Protein AF-A0A957QRH0-F1 (afdb_monomer_lite)

Radius of gyration: 16.51 Å; chains: 1; bounding box: 38×47×38 Å

Sequence (108 aa):
SQPYIIGYRGGRYDLLWGGRPVADSIQELVVADVDGDGLQELAVIEVLADGSGQHLTIWRWSGWAFTLRWRSEPGCYQDLRFAGGGEPPLSVSRSCAEQGATAGIPAK

Structure (mmCIF, N/CA/C/O b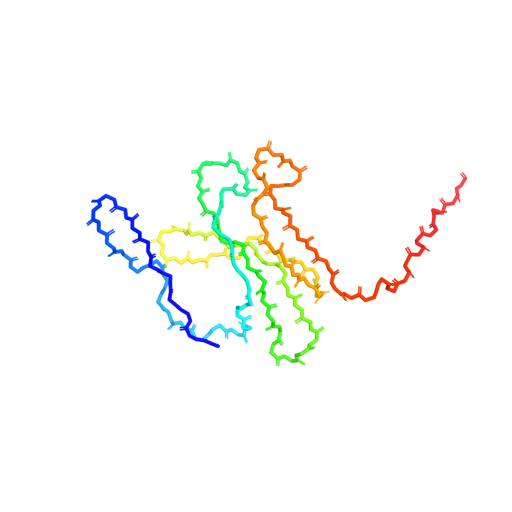ackbone):
data_AF-A0A957QRH0-F1
#
_entry.id   AF-A0A957QRH0-F1
#
loop_
_atom_site.group_PDB
_atom_site.id
_atom_site.type_symbol
_atom_site.label_atom_id
_atom_site.label_alt_id
_atom_site.label_comp_id
_atom_site.label_asym_id
_atom_site.label_entity_id
_atom_site.label_seq_id
_atom_site.pdbx_PDB_ins_code
_atom_site.Cartn_x
_atom_site.Cartn_y
_atom_site.Cartn_z
_atom_site.occupancy
_atom_site.B_iso_or_equiv
_atom_site.auth_seq_id
_atom_site.auth_comp_id
_atom_site.auth_asym_id
_atom_site.auth_atom_id
_atom_site.pdbx_PDB_model_num
ATOM 1 N N . SER A 1 1 ? -1.195 -13.703 -7.382 1.00 60.00 1 SER A N 1
ATOM 2 C CA . SER A 1 1 ? -1.461 -14.288 -6.043 1.00 60.00 1 SER A CA 1
ATOM 3 C C . SER A 1 1 ? -2.945 -14.136 -5.686 1.00 60.00 1 SER A C 1
ATOM 5 O O . SER A 1 1 ? -3.644 -13.399 -6.372 1.00 60.00 1 SER A O 1
ATOM 7 N N . GLN A 1 2 ? -3.459 -14.843 -4.668 1.00 70.06 2 GLN A N 1
ATOM 8 C CA . GLN A 1 2 ? -4.821 -14.655 -4.121 1.00 70.06 2 GLN A CA 1
ATOM 9 C C . GLN A 1 2 ? -4.714 -14.330 -2.626 1.00 70.06 2 GLN A C 1
ATOM 11 O O . GLN A 1 2 ? -4.799 -15.239 -1.799 1.00 70.06 2 GLN A O 1
ATOM 16 N N . PRO A 1 3 ? -4.422 -13.074 -2.262 1.00 71.75 3 PRO A N 1
ATOM 17 C CA . PRO A 1 3 ? -4.196 -12.738 -0.871 1.00 71.75 3 PRO A CA 1
ATOM 18 C C . PRO A 1 3 ? -5.525 -12.574 -0.131 1.00 71.75 3 PRO A C 1
ATOM 20 O O . PRO A 1 3 ? -6.558 -12.233 -0.713 1.00 71.75 3 PRO A O 1
ATOM 23 N N . TYR A 1 4 ? -5.460 -12.803 1.176 1.00 75.44 4 TYR A N 1
ATOM 24 C CA . TYR A 1 4 ? -6.540 -12.537 2.113 1.00 75.44 4 TYR A CA 1
ATOM 25 C C . TYR A 1 4 ? -5.977 -11.680 3.241 1.00 75.44 4 TYR A C 1
ATOM 27 O O . TYR A 1 4 ? -4.912 -11.992 3.773 1.00 75.44 4 TYR A O 1
ATOM 35 N N . ILE A 1 5 ? -6.686 -10.615 3.612 1.00 75.94 5 ILE A N 1
ATOM 36 C CA . ILE A 1 5 ? -6.346 -9.811 4.793 1.00 75.94 5 ILE A CA 1
ATOM 37 C C . ILE A 1 5 ? -7.402 -10.088 5.856 1.00 75.94 5 ILE A C 1
ATOM 39 O O . ILE A 1 5 ? -8.592 -9.870 5.626 1.00 75.94 5 ILE A O 1
ATOM 43 N N . ILE A 1 6 ? -6.957 -10.556 7.020 1.00 80.75 6 ILE A N 1
ATOM 44 C CA . ILE A 1 6 ? -7.805 -10.836 8.181 1.00 80.75 6 ILE A CA 1
ATOM 45 C C . ILE A 1 6 ? -7.423 -9.851 9.285 1.00 80.75 6 ILE A C 1
ATOM 47 O O . ILE A 1 6 ? -6.254 -9.747 9.651 1.00 80.75 6 ILE A O 1
ATOM 51 N N . GLY A 1 7 ? -8.404 -9.119 9.805 1.00 78.12 7 GLY A N 1
ATOM 52 C CA . GLY A 1 7 ? -8.220 -8.174 10.904 1.00 78.12 7 GLY A CA 1
ATOM 53 C C . GLY A 1 7 ? -8.754 -8.734 12.213 1.00 78.12 7 GLY A C 1
ATOM 54 O O . GLY A 1 7 ? -9.762 -9.432 12.207 1.00 78.12 7 GLY A O 1
ATOM 55 N N . TYR A 1 8 ? -8.117 -8.390 13.334 1.00 77.69 8 TYR A N 1
ATOM 56 C CA . TYR A 1 8 ? -8.629 -8.674 14.675 1.00 77.69 8 TYR A CA 1
ATOM 57 C C . TYR A 1 8 ? -9.157 -7.391 15.323 1.00 77.69 8 TYR A C 1
ATOM 59 O O . TYR A 1 8 ? -8.401 -6.438 15.514 1.00 77.69 8 TYR A O 1
ATOM 67 N N . ARG A 1 9 ? -10.451 -7.348 15.660 1.00 73.56 9 ARG A N 1
ATOM 68 C CA . ARG A 1 9 ? -11.090 -6.208 16.336 1.00 73.56 9 ARG A CA 1
ATOM 69 C C . ARG A 1 9 ? -12.036 -6.707 17.422 1.00 73.56 9 ARG A C 1
ATOM 71 O O . ARG A 1 9 ? -12.943 -7.487 17.158 1.00 73.56 9 ARG A O 1
ATOM 78 N N . GLY A 1 10 ? -11.816 -6.262 18.661 1.00 78.31 10 GLY A N 1
ATOM 79 C CA . GLY A 1 10 ? -12.738 -6.516 19.775 1.00 78.31 10 GLY A CA 1
ATOM 80 C C . GLY A 1 10 ? -13.007 -7.997 20.072 1.00 78.31 10 GLY A C 1
ATOM 81 O O . GLY A 1 10 ? -14.142 -8.355 20.373 1.00 78.31 10 GLY A O 1
ATOM 82 N N . GLY A 1 11 ? -12.000 -8.871 19.958 1.00 88.62 11 GLY A N 1
ATOM 83 C CA . GLY A 1 11 ? -12.176 -10.306 20.224 1.00 88.62 11 GLY A CA 1
ATOM 84 C C . GLY A 1 11 ? -12.590 -11.146 19.017 1.00 88.62 11 GLY A C 1
ATOM 85 O O . GLY A 1 11 ? -12.791 -12.348 19.166 1.00 88.62 11 GLY A O 1
ATOM 86 N N . ARG A 1 12 ? -12.737 -10.543 17.831 1.00 82.00 12 ARG A N 1
ATOM 87 C CA . ARG A 1 12 ? -13.193 -11.229 16.616 1.00 82.00 12 ARG A CA 1
ATOM 88 C C . ARG A 1 12 ? -12.211 -11.050 15.468 1.00 82.00 12 ARG A C 1
ATOM 90 O O . ARG A 1 12 ? -11.585 -9.999 15.348 1.00 82.00 12 ARG A O 1
ATOM 97 N N . TYR A 1 13 ? -12.098 -12.090 14.645 1.00 83.94 13 TYR A N 1
ATOM 98 C CA . TYR A 1 13 ? -11.397 -12.044 13.367 1.00 83.94 13 TYR A CA 1
ATOM 99 C C . TYR A 1 13 ? -12.408 -11.831 12.245 1.00 83.94 13 TYR A C 1
ATOM 101 O O . TYR A 1 13 ? -13.332 -12.629 12.105 1.00 83.94 13 TYR A O 1
ATOM 109 N N . ASP A 1 14 ? -12.194 -10.799 11.436 1.00 79.69 14 ASP A N 1
ATOM 110 C CA . ASP A 1 14 ? -13.018 -10.485 10.271 1.00 79.69 14 ASP A CA 1
ATOM 111 C C . ASP A 1 14 ? -12.168 -10.502 9.000 1.00 79.69 14 ASP A C 1
ATOM 113 O O . ASP A 1 14 ? -11.027 -10.025 8.980 1.00 79.69 14 ASP A O 1
ATOM 117 N N . LEU A 1 15 ? -12.739 -11.029 7.916 1.00 76.38 15 LEU A N 1
ATOM 118 C CA . LEU A 1 15 ? -12.135 -10.932 6.594 1.00 76.38 15 LEU A CA 1
ATOM 119 C C . LEU A 1 15 ? -12.262 -9.489 6.096 1.00 76.38 15 LEU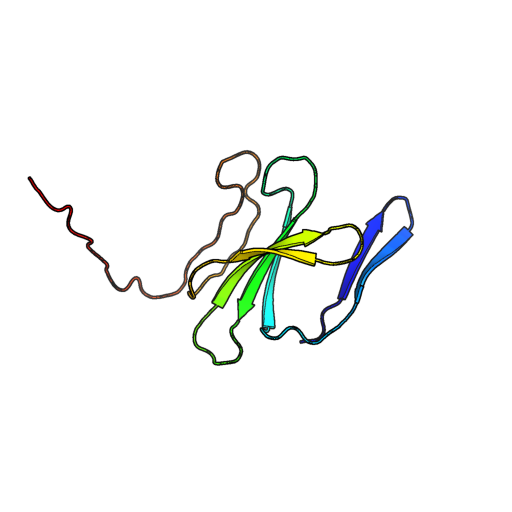 A C 1
ATOM 121 O O . LEU A 1 15 ? -13.351 -9.044 5.745 1.00 76.38 15 LEU A O 1
ATOM 125 N N . LEU A 1 16 ? -11.146 -8.762 6.057 1.00 72.62 16 LEU A N 1
ATOM 126 C CA . LEU A 1 16 ? -11.097 -7.390 5.543 1.00 72.62 16 LEU A CA 1
ATOM 127 C C . LEU A 1 16 ? -10.972 -7.370 4.024 1.00 72.62 16 LEU A C 1
ATOM 129 O O . LEU A 1 16 ? -11.438 -6.444 3.371 1.00 72.62 16 LEU A O 1
ATOM 133 N N . TRP A 1 17 ? -10.355 -8.401 3.450 1.00 72.56 17 TRP A N 1
ATOM 134 C CA . TRP A 1 17 ? -10.280 -8.558 2.008 1.00 72.56 17 TRP A CA 1
ATOM 135 C C . TRP A 1 17 ? -10.231 -10.025 1.615 1.00 72.56 17 TRP A C 1
ATOM 137 O O . TRP A 1 17 ? -9.326 -10.752 2.021 1.00 72.56 17 TRP A O 1
ATOM 147 N N . GLY A 1 18 ? -11.225 -10.437 0.826 1.00 64.44 18 GLY A N 1
ATOM 148 C CA . GLY A 1 18 ? -11.387 -11.787 0.303 1.00 64.44 18 GLY A CA 1
ATOM 149 C C . GLY A 1 18 ? -11.214 -11.856 -1.208 1.00 64.44 18 GLY A C 1
ATOM 150 O O . GLY A 1 18 ? -12.164 -11.610 -1.944 1.00 64.44 18 GLY A O 1
ATOM 151 N N . GLY A 1 19 ? -10.001 -12.204 -1.641 1.00 55.84 19 GLY A N 1
ATOM 152 C CA . GLY A 1 19 ? -9.676 -12.937 -2.868 1.00 55.84 19 GLY A CA 1
ATOM 153 C C . GLY A 1 19 ? -10.463 -12.637 -4.150 1.00 55.84 19 GLY A C 1
ATOM 154 O O . GLY A 1 19 ? -11.287 -13.441 -4.582 1.00 55.84 19 GLY A O 1
ATOM 155 N N . ARG A 1 20 ? -10.070 -11.584 -4.873 1.00 59.34 20 ARG A N 1
ATOM 156 C CA . ARG A 1 20 ? -9.907 -11.699 -6.333 1.00 59.34 20 ARG A CA 1
ATOM 157 C C . ARG A 1 20 ? -8.407 -11.725 -6.628 1.00 59.34 20 ARG A C 1
ATOM 159 O O . ARG A 1 20 ? -7.659 -11.113 -5.864 1.00 59.34 20 ARG A O 1
ATOM 166 N N . PRO A 1 21 ? -7.947 -12.434 -7.675 1.00 64.31 21 PRO A N 1
ATOM 167 C CA . PRO A 1 21 ? -6.562 -12.323 -8.108 1.00 64.31 21 PRO A CA 1
ATOM 168 C C . PRO A 1 21 ? -6.233 -10.843 -8.289 1.00 64.31 21 PRO A C 1
ATOM 170 O O . PRO A 1 21 ? -6.936 -10.141 -9.018 1.00 64.31 21 PRO A O 1
ATOM 173 N N . VAL A 1 22 ? -5.215 -10.364 -7.583 1.00 69.12 22 VAL A N 1
ATOM 174 C CA . VAL A 1 22 ? -4.643 -9.053 -7.891 1.00 69.12 22 VAL A CA 1
ATOM 175 C C . VAL A 1 22 ? -4.018 -9.122 -9.275 1.00 69.12 22 VAL A C 1
ATOM 177 O O . VAL A 1 22 ? -3.452 -10.158 -9.636 1.00 69.12 22 VAL A O 1
ATOM 180 N N . ALA A 1 23 ? -4.171 -8.047 -10.050 1.00 75.69 23 ALA A N 1
ATOM 181 C CA . ALA A 1 23 ? -3.555 -7.946 -11.371 1.00 75.69 23 ALA A CA 1
ATOM 182 C C . ALA A 1 23 ? -2.025 -8.062 -11.259 1.00 75.69 23 ALA A C 1
ATOM 184 O O . ALA A 1 23 ? -1.411 -8.793 -12.030 1.00 75.69 23 ALA A O 1
ATOM 185 N N . ASP A 1 24 ? -1.463 -7.442 -10.220 1.00 84.44 24 ASP A N 1
ATOM 186 C CA . ASP A 1 24 ? -0.037 -7.395 -9.915 1.00 84.44 24 ASP A CA 1
ATOM 187 C C . ASP A 1 24 ? 0.254 -8.109 -8.589 1.00 84.44 24 ASP A C 1
ATOM 189 O O . ASP A 1 24 ? -0.576 -8.135 -7.679 1.00 84.44 24 ASP A O 1
ATOM 193 N N . SER A 1 25 ? 1.416 -8.749 -8.462 1.00 86.38 25 SER A N 1
ATOM 194 C CA . SER A 1 25 ? 1.718 -9.558 -7.272 1.00 86.38 25 SER A CA 1
ATOM 195 C C . SER A 1 25 ? 2.157 -8.690 -6.095 1.00 86.38 25 SER A C 1
ATOM 197 O O . SER A 1 25 ? 3.029 -7.847 -6.243 1.00 86.38 25 SER A O 1
ATOM 199 N N . ILE A 1 26 ? 1.615 -8.932 -4.900 1.00 88.06 26 ILE A N 1
ATOM 200 C CA . ILE A 1 26 ? 2.066 -8.261 -3.668 1.00 88.06 26 ILE A CA 1
ATOM 201 C C . ILE A 1 26 ? 3.444 -8.795 -3.252 1.00 88.06 26 ILE A C 1
ATOM 203 O O . ILE A 1 26 ? 3.582 -9.998 -3.030 1.00 88.06 26 ILE A O 1
ATOM 207 N N . GLN A 1 27 ? 4.426 -7.901 -3.115 1.00 91.06 27 GLN A N 1
ATOM 208 C CA . GLN A 1 27 ? 5.794 -8.202 -2.672 1.00 91.06 27 GLN A CA 1
ATOM 209 C C . GLN A 1 27 ? 6.010 -7.869 -1.193 1.00 91.06 27 GLN A C 1
ATOM 211 O O . GLN A 1 27 ? 6.508 -8.697 -0.437 1.00 91.06 27 GLN A O 1
ATOM 216 N N . GLU A 1 28 ? 5.618 -6.665 -0.781 1.00 92.69 28 GLU A N 1
ATOM 217 C CA . GLU A 1 28 ? 5.724 -6.169 0.594 1.00 92.69 28 GLU A CA 1
ATOM 218 C C . GLU A 1 28 ? 4.472 -5.361 0.936 1.00 92.69 28 GLU A C 1
ATOM 220 O O . GLU A 1 28 ? 3.856 -4.759 0.052 1.00 92.69 28 GLU A O 1
ATOM 225 N N . LEU A 1 29 ? 4.089 -5.340 2.215 1.00 92.00 29 LEU A N 1
ATOM 226 C CA . LEU A 1 29 ? 2.974 -4.527 2.687 1.00 92.00 29 LEU A CA 1
ATOM 227 C C . LEU A 1 29 ? 3.211 -3.988 4.093 1.00 92.00 29 LEU A C 1
ATOM 229 O O . LEU A 1 29 ? 3.840 -4.640 4.927 1.00 92.00 29 LEU A O 1
ATOM 233 N N . VAL A 1 30 ? 2.621 -2.828 4.361 1.00 91.75 30 VAL A N 1
ATOM 234 C CA . VAL A 1 30 ? 2.536 -2.199 5.679 1.00 91.75 30 VAL A CA 1
ATOM 235 C C . VAL A 1 30 ? 1.109 -1.697 5.886 1.00 91.75 30 VAL A C 1
ATOM 237 O O . VAL A 1 30 ? 0.500 -1.156 4.966 1.00 91.75 30 VAL A O 1
ATOM 240 N N . VAL A 1 31 ? 0.579 -1.872 7.099 1.00 89.44 31 VAL A N 1
ATOM 241 C CA . VAL A 1 31 ? -0.690 -1.269 7.529 1.00 89.44 31 VAL A CA 1
ATOM 242 C C . VAL A 1 31 ? -0.369 -0.187 8.549 1.00 89.44 31 VAL A C 1
ATOM 244 O O . VAL A 1 31 ? 0.220 -0.494 9.586 1.00 89.44 31 VAL A O 1
ATOM 247 N N . ALA A 1 32 ? -0.699 1.059 8.224 1.00 88.69 32 ALA A N 1
ATOM 248 C CA . ALA A 1 32 ? -0.404 2.216 9.060 1.00 88.69 32 ALA A CA 1
ATOM 249 C C . ALA A 1 32 ? -1.337 3.389 8.731 1.00 88.69 32 ALA A C 1
ATOM 251 O O . ALA A 1 32 ? -1.881 3.444 7.633 1.00 88.69 32 ALA A O 1
ATOM 252 N N . ASP A 1 33 ? -1.478 4.333 9.659 1.00 89.69 33 ASP A N 1
ATOM 253 C CA . ASP A 1 33 ? -2.086 5.641 9.390 1.00 89.69 33 ASP A CA 1
ATOM 254 C C . ASP A 1 33 ? -1.065 6.506 8.641 1.00 89.69 33 ASP A C 1
ATOM 256 O O . ASP A 1 33 ? -0.084 6.973 9.230 1.00 89.69 33 ASP A O 1
ATOM 260 N N . VAL A 1 34 ? -1.226 6.615 7.321 1.00 90.56 34 VAL A N 1
ATOM 261 C CA . VAL A 1 34 ? -0.244 7.274 6.441 1.00 90.56 34 VAL A CA 1
ATOM 262 C C . VAL A 1 34 ? -0.629 8.705 6.088 1.00 90.56 34 VAL A C 1
ATOM 264 O O . VAL A 1 34 ? 0.195 9.419 5.520 1.00 90.56 34 VAL A O 1
ATOM 267 N N . ASP A 1 35 ? -1.862 9.123 6.373 1.00 89.31 35 ASP A N 1
ATOM 268 C CA . ASP A 1 35 ? -2.339 10.488 6.129 1.00 89.31 35 ASP A CA 1
ATOM 269 C C . ASP A 1 35 ? -2.637 11.269 7.425 1.00 89.31 35 ASP A C 1
ATOM 271 O O . ASP A 1 35 ? -2.858 12.480 7.374 1.00 89.31 35 ASP A O 1
ATOM 275 N N . GLY A 1 36 ? -2.527 10.620 8.586 1.00 89.38 36 GLY A N 1
ATOM 276 C CA . GLY A 1 36 ? -2.631 11.229 9.909 1.00 89.38 36 GLY A CA 1
ATOM 277 C C . GLY A 1 36 ? -4.069 11.468 10.364 1.00 89.38 36 GLY A C 1
ATOM 278 O O . GLY A 1 36 ? -4.281 12.263 11.284 1.00 89.38 36 GLY A O 1
ATOM 279 N N . ASP A 1 37 ? -5.060 10.837 9.730 1.00 90.25 37 ASP A N 1
ATOM 280 C CA . ASP A 1 37 ? -6.474 11.033 10.061 1.00 90.25 37 ASP A CA 1
ATOM 281 C C . ASP A 1 37 ? -7.024 10.041 11.103 1.00 90.25 37 ASP A C 1
ATOM 283 O O . ASP A 1 37 ? -8.207 10.086 11.460 1.00 90.25 37 ASP A O 1
ATOM 287 N N . GLY A 1 38 ? -6.156 9.187 11.654 1.00 87.88 38 GLY A N 1
ATOM 288 C CA . GLY A 1 38 ? -6.479 8.217 12.695 1.00 87.88 38 GLY A CA 1
ATOM 289 C C . GLY A 1 38 ? -7.037 6.896 12.166 1.00 87.88 38 GLY A C 1
ATOM 290 O O . GLY A 1 38 ? -7.320 5.992 12.962 1.00 87.88 38 GLY A O 1
ATOM 291 N N . LEU A 1 39 ? -7.202 6.746 10.852 1.00 87.38 39 LEU A N 1
ATOM 292 C CA . LEU A 1 39 ? -7.565 5.483 10.215 1.00 87.38 39 LEU A CA 1
ATOM 293 C C . LEU A 1 39 ? -6.324 4.813 9.617 1.00 87.38 39 LEU A C 1
ATOM 295 O O . LEU A 1 39 ? -5.272 5.411 9.487 1.00 87.38 39 LEU A O 1
ATOM 299 N N . GLN A 1 40 ? -6.421 3.515 9.337 1.00 87.44 40 GLN A N 1
ATOM 300 C CA . GLN A 1 40 ? -5.295 2.739 8.817 1.00 87.44 40 GLN A CA 1
ATOM 301 C C . GLN A 1 40 ? -5.446 2.531 7.309 1.00 87.44 40 GLN A C 1
ATOM 303 O O . GLN A 1 40 ? -6.474 2.018 6.847 1.00 87.44 40 GLN A O 1
ATOM 308 N N . GLU A 1 41 ? -4.391 2.828 6.565 1.00 90.56 41 GLU A N 1
ATOM 309 C CA . GLU A 1 41 ? -4.230 2.520 5.151 1.00 90.56 41 GLU A CA 1
ATOM 310 C C . GLU A 1 41 ? -3.334 1.295 4.956 1.00 90.56 41 GLU A C 1
ATOM 312 O O . GLU A 1 41 ? -2.597 0.858 5.841 1.00 90.56 41 GLU A O 1
ATOM 317 N N . LEU A 1 42 ? -3.408 0.728 3.756 1.00 91.00 42 LEU A N 1
ATOM 318 C CA . LEU A 1 42 ? -2.549 -0.350 3.297 1.00 91.00 42 LEU A CA 1
ATOM 319 C C . LEU A 1 42 ? -1.569 0.209 2.261 1.00 91.00 42 LEU A C 1
ATOM 321 O O . LEU A 1 42 ? -1.970 0.578 1.157 1.00 91.00 42 LEU A O 1
ATOM 325 N N . ALA A 1 43 ? -0.288 0.249 2.613 1.00 93.06 43 ALA A N 1
ATOM 326 C CA . ALA A 1 43 ? 0.801 0.537 1.691 1.00 93.06 43 ALA A CA 1
ATOM 327 C C . ALA A 1 43 ? 1.346 -0.778 1.124 1.00 93.06 43 ALA A C 1
ATOM 329 O O . ALA A 1 43 ? 1.617 -1.706 1.887 1.00 93.06 43 ALA A O 1
ATOM 330 N N . VAL A 1 44 ? 1.496 -0.869 -0.198 1.00 92.81 44 VAL A N 1
ATOM 331 C CA . VAL A 1 44 ? 1.863 -2.113 -0.892 1.00 92.81 44 VAL A CA 1
ATOM 332 C C . VAL A 1 44 ? 2.929 -1.846 -1.944 1.00 92.81 44 VAL A C 1
ATOM 334 O O . VAL A 1 44 ? 2.786 -0.922 -2.744 1.00 92.81 44 VAL A O 1
ATOM 337 N N . ILE A 1 45 ? 3.960 -2.691 -1.983 1.00 95.00 45 ILE A N 1
ATOM 338 C CA . ILE A 1 45 ? 4.811 -2.850 -3.165 1.00 95.00 45 ILE A CA 1
ATOM 339 C C . ILE A 1 45 ? 4.193 -3.949 -4.035 1.00 95.00 45 ILE A C 1
ATOM 341 O O . ILE A 1 45 ? 4.135 -5.114 -3.634 1.00 95.00 45 ILE A O 1
ATOM 345 N N . GLU A 1 46 ? 3.715 -3.567 -5.215 1.00 92.81 46 GLU A N 1
ATOM 346 C CA . GLU A 1 46 ? 3.136 -4.451 -6.230 1.00 92.81 46 GLU A CA 1
ATOM 347 C C . GLU A 1 46 ? 4.178 -4.705 -7.326 1.00 92.81 46 GLU A C 1
ATOM 349 O O . GLU A 1 46 ? 4.754 -3.752 -7.840 1.00 92.81 46 GLU A O 1
ATOM 354 N N . VAL A 1 47 ? 4.422 -5.961 -7.705 1.00 91.31 47 VAL A N 1
ATOM 355 C CA . VAL A 1 47 ? 5.246 -6.336 -8.867 1.00 91.31 47 VAL A CA 1
ATOM 356 C C . VAL A 1 47 ? 4.349 -6.434 -10.086 1.00 91.31 47 VAL A C 1
ATOM 358 O O . VAL A 1 47 ? 3.434 -7.267 -10.110 1.00 91.31 47 VAL A O 1
ATOM 361 N N . LEU A 1 48 ? 4.649 -5.614 -11.090 1.00 89.19 48 LEU A N 1
ATOM 362 C CA . LEU A 1 48 ? 3.909 -5.576 -12.341 1.00 89.19 48 LEU A CA 1
ATOM 363 C C . LEU A 1 48 ? 4.010 -6.921 -13.061 1.00 89.19 48 LEU A C 1
ATOM 365 O O . LEU A 1 48 ? 5.101 -7.476 -13.218 1.00 89.19 48 LEU A O 1
ATOM 369 N N . ALA A 1 49 ? 2.871 -7.453 -13.503 1.00 85.69 49 ALA A N 1
ATOM 370 C CA . ALA A 1 49 ? 2.812 -8.775 -14.131 1.00 85.69 49 ALA A CA 1
ATOM 371 C C . ALA A 1 49 ? 3.636 -8.884 -15.430 1.00 85.69 49 ALA A C 1
ATOM 373 O O . ALA A 1 49 ? 4.057 -9.979 -15.802 1.00 85.69 49 ALA A O 1
ATOM 374 N N . ASP A 1 50 ? 3.879 -7.762 -16.109 1.00 86.81 50 ASP A N 1
ATOM 375 C CA . ASP A 1 50 ? 4.706 -7.676 -17.317 1.00 86.81 50 ASP A CA 1
ATOM 376 C C . ASP A 1 50 ? 6.218 -7.591 -17.027 1.00 86.81 50 ASP A C 1
ATOM 378 O O . ASP A 1 50 ? 7.026 -7.564 -17.955 1.00 86.81 50 ASP A O 1
ATOM 382 N N . GLY A 1 51 ? 6.612 -7.565 -15.748 1.00 84.38 51 GLY A N 1
ATOM 383 C CA . GLY A 1 51 ? 8.004 -7.474 -15.315 1.00 84.38 51 GLY A CA 1
ATOM 384 C C . GLY A 1 51 ? 8.641 -6.096 -15.508 1.00 84.38 51 GLY A C 1
ATOM 385 O O . GLY A 1 51 ? 9.847 -5.965 -15.304 1.00 84.38 51 GLY A O 1
ATOM 386 N N . SER A 1 52 ? 7.868 -5.069 -15.876 1.00 87.38 52 SER A N 1
ATOM 387 C CA . SER A 1 52 ? 8.375 -3.708 -16.118 1.00 87.38 52 SER A CA 1
ATOM 388 C C . SER A 1 52 ? 8.832 -2.977 -14.850 1.00 87.38 52 SER A C 1
ATOM 390 O O . SER A 1 52 ? 9.497 -1.944 -14.936 1.00 87.38 52 SER A O 1
ATOM 392 N N . GLY A 1 53 ? 8.526 -3.522 -13.673 1.00 91.88 53 GLY A N 1
ATOM 393 C CA . GLY A 1 53 ? 8.990 -3.013 -12.392 1.00 91.88 53 GLY A CA 1
ATOM 394 C C . GLY A 1 53 ? 7.962 -3.233 -11.295 1.00 91.88 53 GLY A C 1
ATOM 395 O O . GLY A 1 53 ? 7.238 -4.231 -11.270 1.00 91.88 53 GLY A O 1
ATOM 396 N N . GLN A 1 54 ? 7.923 -2.291 -10.365 1.00 94.94 54 GLN A N 1
ATOM 397 C CA . GLN A 1 54 ? 7.050 -2.306 -9.205 1.00 94.94 54 GLN A CA 1
ATOM 398 C C . GLN A 1 54 ? 6.353 -0.962 -9.025 1.00 94.94 54 GLN A C 1
ATOM 400 O O . GLN A 1 54 ? 6.936 0.083 -9.306 1.00 94.94 54 GLN A O 1
ATOM 405 N N . HIS A 1 55 ? 5.151 -0.980 -8.461 1.00 95.00 55 HIS A N 1
ATOM 406 C CA . HIS A 1 55 ? 4.499 0.215 -7.935 1.00 95.00 55 HIS A CA 1
ATOM 407 C C . HIS A 1 55 ? 4.508 0.208 -6.413 1.00 95.00 55 HIS A C 1
ATOM 409 O O . HIS A 1 55 ? 4.229 -0.816 -5.794 1.00 95.00 55 HIS A O 1
ATOM 415 N N . LEU A 1 56 ? 4.727 1.379 -5.815 1.00 95.06 56 LEU A N 1
ATOM 416 C CA . LEU A 1 56 ? 4.258 1.654 -4.464 1.00 95.06 56 LEU A CA 1
ATOM 417 C C . LEU A 1 56 ? 2.829 2.195 -4.561 1.00 95.06 56 LEU A C 1
ATOM 419 O O . LEU A 1 56 ? 2.578 3.186 -5.250 1.00 95.06 56 LEU A O 1
ATOM 423 N N . THR A 1 57 ? 1.889 1.550 -3.878 1.00 93.81 57 THR A N 1
ATOM 424 C CA . THR A 1 57 ? 0.477 1.946 -3.859 1.00 93.81 57 THR A CA 1
ATOM 425 C C . THR A 1 57 ? -0.032 2.135 -2.440 1.00 93.81 57 THR A C 1
ATOM 427 O O . THR A 1 57 ? 0.394 1.440 -1.520 1.00 93.81 57 THR A O 1
ATOM 430 N N . ILE A 1 58 ? -0.951 3.087 -2.271 1.00 93.19 58 ILE A N 1
ATOM 431 C CA . ILE A 1 58 ? -1.656 3.346 -1.012 1.00 93.19 58 ILE A CA 1
ATOM 432 C C . ILE A 1 58 ? -3.138 3.072 -1.224 1.00 93.19 58 ILE A C 1
ATOM 434 O O . ILE A 1 58 ? -3.773 3.670 -2.097 1.00 93.19 58 ILE A O 1
ATOM 438 N N . TRP A 1 59 ? -3.694 2.199 -0.394 1.00 91.06 59 TRP A N 1
ATOM 439 C CA . TRP A 1 59 ? -5.086 1.779 -0.445 1.00 91.06 59 TRP A CA 1
ATOM 440 C C . TRP A 1 59 ? -5.801 2.110 0.855 1.00 91.06 59 TRP A C 1
ATOM 442 O O . TRP A 1 59 ? -5.275 1.887 1.943 1.00 91.06 59 TRP A O 1
ATOM 452 N N . ARG A 1 60 ? -7.047 2.568 0.746 1.00 89.62 60 ARG A N 1
ATOM 45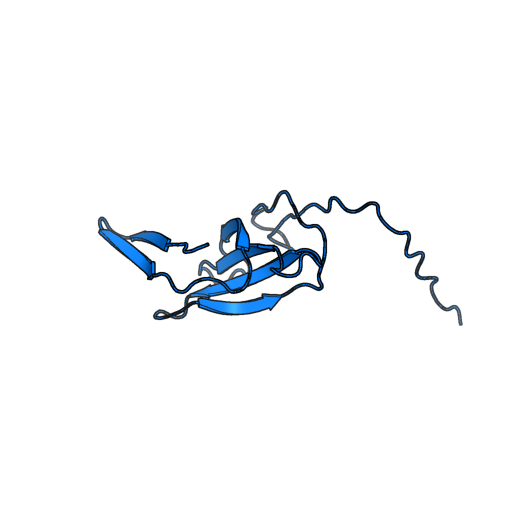3 C CA . ARG A 1 60 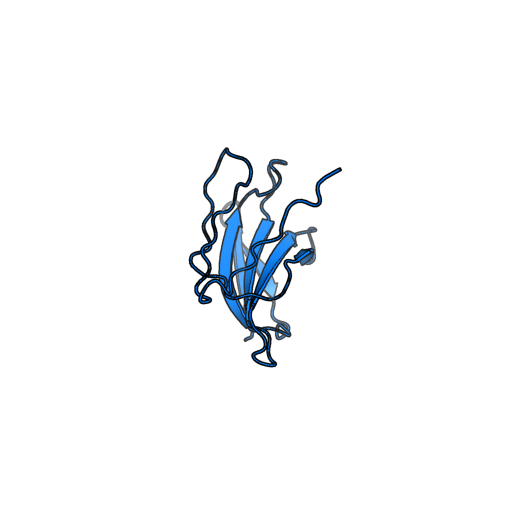? -7.892 2.870 1.901 1.00 89.62 60 ARG A CA 1
ATOM 454 C C . ARG A 1 60 ? -9.080 1.933 1.984 1.00 89.62 60 ARG A C 1
ATOM 456 O O . ARG A 1 60 ? -9.771 1.733 0.987 1.00 89.62 60 ARG A O 1
ATOM 463 N N . TRP A 1 61 ? -9.354 1.414 3.176 1.00 84.31 61 TRP A N 1
ATOM 464 C CA . TRP A 1 61 ? -10.580 0.668 3.439 1.00 84.31 61 TRP A CA 1
ATOM 465 C C . TRP A 1 61 ? -11.774 1.615 3.578 1.00 84.31 61 TRP A C 1
ATOM 467 O O . TRP A 1 61 ? -11.760 2.530 4.396 1.00 84.31 61 TRP A O 1
ATOM 477 N N . SER A 1 62 ? -12.828 1.370 2.805 1.00 81.62 62 SER A N 1
ATOM 478 C CA . SER A 1 62 ? -14.059 2.175 2.823 1.00 81.62 62 SER A CA 1
ATOM 479 C C . SER A 1 62 ? -15.176 1.604 3.706 1.00 81.62 62 SER A C 1
ATOM 481 O O . SER A 1 62 ? -16.240 2.205 3.804 1.00 81.62 62 SER A O 1
ATOM 483 N N . GLY A 1 63 ? -14.982 0.434 4.323 1.00 78.44 63 GLY A N 1
ATOM 484 C CA . GLY A 1 63 ? -16.057 -0.321 4.986 1.00 78.44 63 GLY A CA 1
ATOM 485 C C . GLY A 1 63 ? -16.562 -1.518 4.177 1.00 78.44 63 GLY A C 1
ATOM 486 O O . GLY A 1 63 ? -17.162 -2.421 4.755 1.00 78.44 63 GLY A O 1
ATOM 487 N N . TRP A 1 64 ? -16.281 -1.556 2.869 1.00 76.06 64 TRP A N 1
ATOM 488 C CA . TRP A 1 64 ? -16.667 -2.664 1.982 1.00 76.06 64 TRP A CA 1
ATOM 489 C C . TRP A 1 64 ? -15.554 -3.114 1.022 1.00 76.06 64 TRP A C 1
ATOM 491 O O . TRP A 1 64 ? -15.426 -4.306 0.747 1.00 76.06 64 TRP A O 1
ATOM 501 N N . ALA A 1 65 ? -14.730 -2.184 0.528 1.00 78.81 65 ALA A N 1
ATOM 502 C CA . ALA A 1 65 ? -13.567 -2.494 -0.307 1.00 78.81 65 ALA A CA 1
ATOM 503 C C . ALA A 1 65 ? -12.393 -1.553 -0.049 1.00 78.81 65 ALA A C 1
ATOM 505 O O . ALA A 1 65 ? -12.537 -0.481 0.548 1.00 78.81 65 ALA A O 1
ATOM 506 N N . PHE A 1 66 ? -11.239 -1.963 -0.568 1.00 83.12 66 PHE A N 1
ATOM 507 C CA . PHE A 1 66 ? -10.070 -1.114 -0.7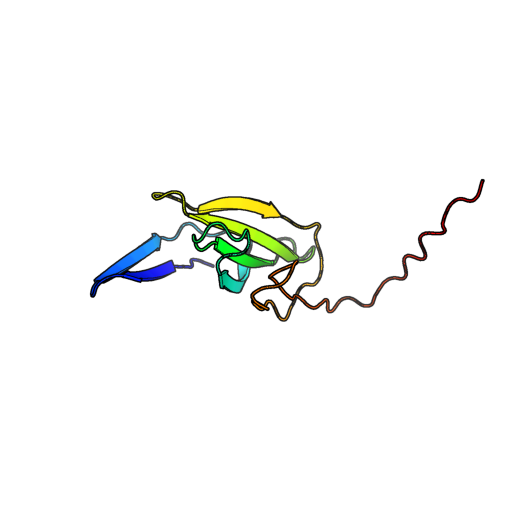11 1.00 83.12 66 PHE A CA 1
ATOM 508 C C . PHE A 1 66 ? -10.189 -0.235 -1.960 1.00 83.12 66 PHE A C 1
ATOM 510 O O . PHE A 1 66 ? -10.454 -0.730 -3.054 1.00 83.12 66 PHE A O 1
ATOM 517 N N . THR A 1 67 ? -9.953 1.063 -1.788 1.00 87.06 67 THR A N 1
ATOM 518 C CA . THR A 1 67 ? -9.891 2.052 -2.869 1.00 87.06 67 THR A CA 1
ATOM 519 C C . THR A 1 67 ? -8.460 2.555 -3.006 1.00 87.06 67 THR A C 1
ATOM 521 O O . THR A 1 67 ? -7.859 2.961 -2.009 1.00 87.06 67 THR A O 1
ATOM 524 N N . L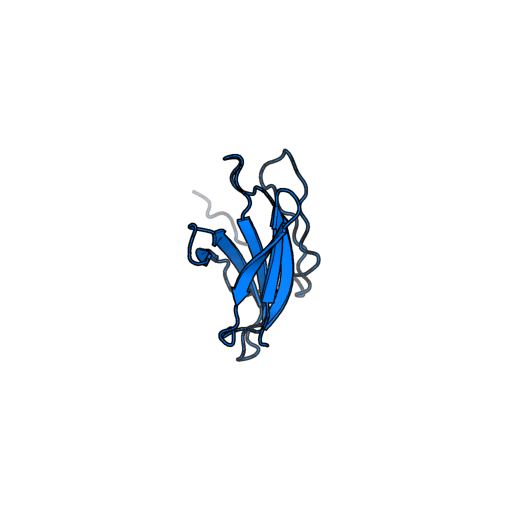EU A 1 68 ? -7.923 2.556 -4.229 1.00 90.25 68 LEU A N 1
ATOM 525 C CA . LEU A 1 68 ? -6.607 3.124 -4.521 1.00 90.25 68 LEU A CA 1
ATOM 526 C C . LEU A 1 68 ? -6.643 4.639 -4.285 1.00 90.25 68 LEU A C 1
ATOM 528 O O . LEU A 1 68 ? -7.471 5.341 -4.864 1.00 90.25 68 LEU A O 1
ATOM 532 N N . ARG A 1 69 ? -5.754 5.140 -3.429 1.00 93.12 69 ARG A N 1
ATOM 533 C CA . ARG A 1 69 ? -5.619 6.569 -3.106 1.00 93.12 69 ARG A CA 1
ATOM 534 C C . ARG A 1 69 ? -4.449 7.211 -3.827 1.00 93.12 69 ARG A C 1
ATOM 536 O O . ARG A 1 69 ? -4.543 8.370 -4.217 1.00 93.12 69 ARG A O 1
ATOM 543 N N . TRP A 1 70 ? -3.364 6.463 -3.994 1.00 94.12 70 TRP A N 1
ATOM 544 C CA . TRP A 1 70 ? -2.150 6.942 -4.636 1.00 94.12 70 TRP A CA 1
ATOM 545 C C . TRP A 1 70 ? -1.347 5.779 -5.215 1.00 94.12 70 TRP A C 1
ATOM 547 O O . TRP A 1 70 ? -1.372 4.669 -4.678 1.00 94.12 70 TRP A O 1
ATOM 557 N N . ARG A 1 71 ? -0.622 6.051 -6.300 1.00 94.62 71 ARG A N 1
ATOM 558 C CA . ARG A 1 71 ? 0.287 5.121 -6.969 1.00 94.62 71 ARG A CA 1
ATOM 559 C C . ARG A 1 71 ? 1.517 5.886 -7.456 1.00 94.62 71 ARG A C 1
ATOM 561 O O . ARG A 1 71 ? 1.378 6.978 -8.003 1.00 94.62 71 ARG A O 1
ATOM 568 N N . SER A 1 72 ? 2.696 5.304 -7.267 1.00 94.38 72 SER A N 1
ATOM 569 C CA . SER A 1 72 ? 3.957 5.817 -7.806 1.00 94.38 72 SER A CA 1
ATOM 570 C C . SER A 1 72 ? 4.100 5.549 -9.306 1.00 94.38 72 SER A C 1
ATOM 572 O O . SER A 1 72 ? 3.436 4.669 -9.848 1.00 94.38 72 SER A O 1
ATOM 574 N N . GLU A 1 73 ? 5.063 6.198 -9.959 1.00 93.81 73 GLU A N 1
ATOM 575 C CA . GLU A 1 73 ? 5.624 5.670 -11.213 1.00 93.81 73 GLU A CA 1
ATOM 576 C C . GLU A 1 73 ? 6.235 4.267 -10.999 1.00 93.81 73 GLU A C 1
ATOM 578 O O . GLU A 1 73 ? 6.573 3.921 -9.855 1.00 93.81 73 GLU A O 1
ATOM 583 N N . PRO A 1 74 ? 6.384 3.443 -12.053 1.00 92.81 74 PRO A N 1
ATOM 584 C CA . PRO A 1 74 ? 7.089 2.170 -11.957 1.00 92.81 74 PRO A CA 1
ATOM 585 C C . PRO A 1 74 ? 8.537 2.348 -11.479 1.00 92.81 74 PRO A C 1
ATOM 587 O O . PRO A 1 74 ? 9.235 3.289 -11.861 1.00 92.81 74 PRO A O 1
ATOM 590 N N . GLY A 1 75 ? 9.006 1.420 -10.652 1.00 92.94 75 GLY A N 1
ATOM 591 C CA . GLY A 1 75 ? 10.350 1.442 -10.092 1.00 92.94 75 GLY A CA 1
ATOM 592 C C . GLY A 1 75 ? 10.776 0.102 -9.501 1.00 92.94 75 GLY A C 1
ATOM 593 O O . GLY A 1 75 ? 10.309 -0.958 -9.897 1.00 92.94 75 GLY A O 1
ATOM 594 N N . CYS A 1 76 ? 11.699 0.169 -8.553 1.00 93.31 76 CYS A N 1
ATOM 595 C CA . CYS A 1 76 ? 12.398 -0.957 -7.924 1.00 93.31 76 CYS A CA 1
ATOM 596 C C . CYS A 1 76 ? 12.413 -0.732 -6.414 1.00 93.31 76 CYS A C 1
ATOM 598 O O . CYS A 1 76 ? 13.452 -0.483 -5.807 1.00 93.31 76 CYS A O 1
ATOM 600 N N . TYR A 1 77 ? 11.222 -0.678 -5.846 1.00 95.38 77 TYR A N 1
ATOM 601 C CA . TYR A 1 77 ? 10.981 -0.426 -4.442 1.00 95.38 77 TYR A CA 1
ATOM 602 C C . TYR A 1 77 ? 11.254 -1.684 -3.610 1.00 95.38 77 TYR A C 1
ATOM 604 O O . TYR A 1 77 ? 10.889 -2.795 -3.990 1.00 95.38 77 TYR A O 1
ATOM 612 N N . GLN A 1 78 ? 11.858 -1.502 -2.444 1.00 94.56 78 GLN A N 1
ATOM 613 C CA . GLN A 1 78 ? 12.034 -2.555 -1.443 1.00 94.56 78 GLN A CA 1
ATOM 614 C C . GLN A 1 78 ? 12.129 -1.920 -0.048 1.00 94.56 78 GLN A C 1
ATOM 616 O O . GLN A 1 78 ? 12.200 -0.694 0.077 1.00 94.56 78 GLN A O 1
ATOM 621 N N . ASP A 1 79 ? 12.150 -2.739 1.002 1.00 94.88 79 ASP A N 1
ATOM 622 C CA . ASP A 1 79 ? 12.255 -2.280 2.394 1.00 94.88 79 ASP A CA 1
ATOM 623 C C . ASP A 1 79 ? 11.156 -1.274 2.789 1.00 94.88 79 ASP A C 1
ATOM 625 O O . ASP A 1 79 ? 11.430 -0.259 3.439 1.00 94.88 79 ASP A O 1
ATOM 629 N N . LEU A 1 80 ? 9.904 -1.538 2.408 1.00 95.25 80 LEU A N 1
ATOM 630 C CA . LEU A 1 80 ? 8.760 -0.719 2.796 1.00 95.25 80 LEU A CA 1
ATOM 631 C C . LEU A 1 80 ? 8.534 -0.798 4.311 1.00 95.25 80 LEU A C 1
ATOM 633 O O . LEU A 1 80 ? 8.299 -1.868 4.876 1.00 95.25 80 LEU A O 1
ATOM 637 N N . ARG A 1 81 ? 8.573 0.356 4.983 1.00 94.62 81 ARG A N 1
ATOM 638 C CA . ARG A 1 81 ? 8.419 0.470 6.440 1.00 94.62 81 ARG A CA 1
ATOM 639 C C . ARG A 1 81 ? 7.581 1.682 6.817 1.00 94.62 81 ARG A C 1
ATOM 641 O O . ARG A 1 81 ? 7.684 2.738 6.197 1.00 94.62 81 ARG A O 1
ATOM 648 N N . PHE A 1 82 ? 6.810 1.557 7.894 1.00 90.94 82 PHE A N 1
ATOM 649 C CA . PHE A 1 82 ? 6.244 2.720 8.573 1.00 90.94 82 PHE A CA 1
ATOM 650 C C . PHE A 1 82 ? 7.315 3.360 9.459 1.00 90.94 82 PHE A C 1
ATOM 652 O O . PHE A 1 82 ? 7.894 2.681 10.308 1.00 90.94 82 PHE A O 1
ATOM 659 N N . ALA A 1 83 ? 7.588 4.646 9.248 1.00 86.94 83 ALA A N 1
ATOM 660 C CA . ALA A 1 83 ? 8.578 5.403 10.015 1.00 86.94 83 ALA A CA 1
ATOM 661 C C . ALA A 1 83 ? 7.957 6.162 11.204 1.00 86.94 83 ALA A C 1
ATOM 663 O O . ALA A 1 83 ? 8.665 6.448 12.166 1.00 86.94 83 ALA A O 1
ATOM 664 N N . GLY A 1 84 ? 6.640 6.418 11.167 1.00 79.06 84 GLY A N 1
ATOM 665 C CA . GLY A 1 84 ? 5.870 7.071 12.230 1.00 79.06 84 GLY A CA 1
ATOM 666 C C . GLY A 1 84 ? 6.141 8.573 12.395 1.00 79.06 84 GLY A C 1
ATOM 667 O O . GLY A 1 84 ? 7.267 9.031 12.251 1.00 79.06 84 GLY A O 1
ATOM 668 N N . GLY A 1 85 ? 5.099 9.346 12.726 1.00 67.00 85 GLY A N 1
ATOM 669 C CA . GLY A 1 85 ? 5.180 10.703 13.303 1.00 67.00 85 GLY A CA 1
ATOM 670 C C . GLY A 1 85 ? 5.866 11.823 12.498 1.00 67.00 85 GLY A C 1
ATOM 671 O O . GLY A 1 85 ? 5.859 12.960 12.961 1.00 67.00 85 GLY A O 1
ATOM 672 N N . GLY A 1 86 ? 6.452 11.539 11.333 1.00 65.62 86 GLY A N 1
ATOM 673 C CA . GLY A 1 86 ? 7.073 12.508 10.427 1.00 65.62 86 GLY A CA 1
ATOM 674 C C . GLY A 1 86 ? 6.464 12.463 9.025 1.00 65.62 86 GLY A C 1
ATOM 675 O O . GLY A 1 86 ? 5.788 11.502 8.666 1.00 65.62 86 GLY A O 1
ATOM 676 N N . GLU A 1 87 ? 6.713 13.505 8.231 1.00 69.56 87 GLU A N 1
ATOM 677 C CA . GLU A 1 87 ? 6.298 13.591 6.828 1.00 69.56 87 GLU A CA 1
ATOM 678 C C . GLU A 1 87 ? 7.533 13.389 5.919 1.00 69.56 87 GLU A C 1
ATOM 680 O O . GLU A 1 87 ? 8.483 14.171 6.018 1.00 69.56 87 GLU A O 1
ATOM 685 N N . PRO A 1 88 ? 7.575 12.354 5.053 1.00 73.19 88 PRO A N 1
ATOM 686 C CA . PRO A 1 88 ? 6.548 11.335 4.835 1.00 73.19 88 PRO A CA 1
ATOM 687 C C . PRO A 1 88 ? 6.561 10.218 5.906 1.00 73.19 88 PRO A C 1
ATOM 689 O O . PRO A 1 88 ? 7.627 9.835 6.392 1.00 73.19 88 PRO A O 1
ATOM 692 N N . PRO A 1 89 ? 5.399 9.620 6.227 1.00 84.56 89 PRO A N 1
ATOM 693 C CA . PRO A 1 89 ? 5.281 8.603 7.280 1.00 84.56 89 PRO A CA 1
ATOM 694 C C . PRO A 1 89 ? 5.729 7.196 6.851 1.00 84.56 89 PRO A C 1
ATOM 696 O O . PRO A 1 89 ? 5.796 6.279 7.676 1.00 84.56 89 PRO A O 1
ATOM 699 N N . LEU A 1 90 ? 6.061 7.017 5.570 1.00 91.31 90 LEU A N 1
ATOM 700 C CA . LEU A 1 90 ? 6.589 5.781 5.001 1.00 91.31 90 LEU A CA 1
ATOM 701 C C . LEU A 1 90 ? 8.047 5.964 4.577 1.00 91.31 90 LEU A C 1
ATOM 703 O O . LEU A 1 90 ? 8.411 6.964 3.961 1.00 91.31 90 LEU A O 1
ATOM 707 N N . SER A 1 91 ? 8.862 4.951 4.854 1.00 93.19 91 SER A N 1
ATOM 708 C CA . SER A 1 91 ? 10.218 4.802 4.333 1.00 93.19 91 SER A CA 1
ATOM 709 C C . SER A 1 91 ? 10.240 3.654 3.328 1.00 93.19 91 SER A C 1
ATOM 711 O O . SER A 1 91 ? 9.645 2.604 3.567 1.00 93.19 91 SER A O 1
ATOM 713 N N . VAL A 1 92 ? 10.901 3.866 2.193 1.00 94.25 92 VAL A N 1
ATOM 714 C CA . VAL A 1 92 ? 11.070 2.867 1.135 1.00 94.25 92 VAL A CA 1
ATOM 715 C C . VAL A 1 92 ? 12.446 3.058 0.505 1.00 94.25 92 VAL A C 1
ATOM 717 O O . VAL A 1 92 ? 12.851 4.192 0.236 1.00 94.25 92 VAL A O 1
ATOM 720 N N . SER A 1 93 ? 13.177 1.969 0.286 1.00 93.94 93 SER A N 1
ATOM 721 C CA . SER A 1 93 ? 14.457 1.990 -0.421 1.00 93.94 93 SER A CA 1
ATOM 722 C C . SER A 1 93 ? 14.255 1.625 -1.897 1.00 93.94 93 SER A C 1
ATOM 724 O O . SER A 1 93 ? 13.203 1.116 -2.296 1.00 93.94 93 SER A O 1
ATOM 726 N N . ARG A 1 94 ? 15.235 1.951 -2.748 1.00 91.69 94 ARG A N 1
ATOM 727 C CA . ARG A 1 94 ? 15.225 1.575 -4.168 1.00 91.69 94 ARG A CA 1
ATOM 728 C C . ARG A 1 94 ? 16.471 0.768 -4.504 1.00 91.69 94 ARG A C 1
ATOM 730 O O . ARG A 1 94 ? 17.561 1.146 -4.087 1.00 91.69 94 ARG A O 1
ATOM 737 N N . SER A 1 95 ? 16.311 -0.313 -5.264 1.00 86.06 95 SER A N 1
ATOM 738 C CA . SER A 1 95 ? 17.407 -1.220 -5.647 1.00 86.06 95 SER A CA 1
ATOM 739 C C . SER A 1 95 ? 17.875 -1.096 -7.094 1.00 86.06 95 SER A C 1
ATOM 741 O O . SER A 1 95 ? 18.822 -1.773 -7.493 1.00 86.06 95 SER A O 1
ATOM 743 N N . CYS A 1 96 ? 17.262 -0.228 -7.897 1.00 80.56 96 CYS A N 1
ATOM 744 C CA . CYS A 1 96 ? 17.802 0.099 -9.212 1.00 80.56 96 CYS A CA 1
ATOM 745 C C . CYS A 1 96 ? 19.163 0.751 -9.012 1.00 80.56 96 CYS A C 1
ATOM 747 O O . CYS A 1 96 ? 19.313 1.611 -8.142 1.00 80.56 96 CYS A O 1
ATOM 749 N N . ALA A 1 97 ? 20.119 0.437 -9.884 1.00 61.25 97 ALA A N 1
ATOM 750 C CA . ALA A 1 97 ? 21.210 1.369 -10.115 1.00 61.25 97 ALA A CA 1
ATOM 751 C C . ALA A 1 97 ? 20.576 2.729 -10.440 1.00 61.25 97 ALA A C 1
ATOM 753 O O . ALA A 1 97 ? 19.759 2.804 -11.362 1.00 61.25 97 ALA A O 1
ATOM 754 N N . GLU A 1 98 ? 20.883 3.770 -9.662 1.00 49.34 98 GLU A N 1
ATOM 755 C CA . GLU A 1 98 ? 20.525 5.140 -10.016 1.00 49.34 98 GLU A CA 1
ATOM 756 C C . GLU A 1 98 ? 21.047 5.388 -11.433 1.00 49.34 98 GLU A C 1
ATOM 758 O O . GLU A 1 98 ? 22.242 5.586 -11.654 1.00 49.34 98 GLU A O 1
ATOM 763 N N . GLN A 1 99 ? 20.169 5.331 -12.431 1.00 43.78 99 GLN A N 1
ATOM 764 C CA . GLN A 1 99 ? 20.500 5.898 -13.723 1.00 43.78 99 GLN A CA 1
ATOM 765 C C . GLN A 1 99 ? 20.456 7.403 -13.507 1.00 43.78 99 GLN A C 1
ATOM 767 O O . GLN A 1 99 ? 19.385 7.978 -13.319 1.00 43.78 99 GLN A O 1
ATOM 772 N N . GLY A 1 100 ? 21.645 8.001 -13.418 1.00 46.19 100 GLY A N 1
ATOM 773 C CA . GLY A 1 100 ? 21.837 9.406 -13.105 1.00 46.19 100 GLY A CA 1
ATOM 774 C C . GLY A 1 100 ? 20.908 10.303 -13.915 1.00 46.19 100 GLY A C 1
ATOM 775 O O . GLY A 1 100 ? 21.032 10.415 -15.131 1.00 46.19 100 GLY A O 1
ATOM 776 N N . ALA A 1 101 ? 20.007 10.982 -13.215 1.00 37.81 101 ALA A N 1
ATOM 777 C CA . ALA A 1 101 ? 19.322 12.151 -13.724 1.00 37.81 101 ALA A CA 1
ATOM 778 C C . ALA A 1 101 ? 19.911 13.368 -13.011 1.00 37.81 101 ALA A C 1
ATOM 780 O O . ALA A 1 101 ? 19.369 13.863 -12.025 1.00 37.81 101 ALA A O 1
ATOM 781 N N . THR A 1 102 ? 21.032 13.874 -13.528 1.00 39.19 102 THR A N 1
ATOM 782 C CA . THR A 1 102 ? 21.394 15.276 -13.316 1.00 39.19 102 THR A CA 1
ATOM 783 C C . THR A 1 102 ? 20.373 16.110 -14.088 1.00 39.19 102 THR A C 1
ATOM 785 O O . THR A 1 102 ? 20.593 16.479 -15.239 1.00 39.19 102 THR A O 1
ATOM 788 N N . ALA A 1 103 ? 19.212 16.364 -13.485 1.00 36.69 103 ALA A N 1
ATOM 789 C CA . ALA A 1 103 ? 18.303 17.389 -13.970 1.00 36.69 103 ALA A CA 1
ATOM 790 C C . ALA A 1 103 ? 18.966 18.742 -13.683 1.00 36.69 103 ALA A C 1
ATOM 792 O O . ALA A 1 103 ? 18.927 19.254 -12.565 1.00 36.69 103 ALA A O 1
ATOM 793 N N . GLY A 1 104 ? 19.665 19.273 -14.686 1.00 33.69 104 GLY A N 1
ATOM 794 C CA . GLY A 1 104 ? 20.220 20.616 -14.640 1.00 33.69 104 GLY A CA 1
ATOM 795 C C . GLY A 1 104 ? 19.113 21.631 -14.367 1.00 33.69 104 GLY A C 1
ATOM 796 O O . GLY A 1 104 ? 18.074 21.627 -15.025 1.00 33.69 104 GLY A O 1
ATOM 797 N N . ILE A 1 105 ? 19.353 22.500 -13.390 1.00 38.75 105 ILE A N 1
ATOM 798 C CA . ILE A 1 105 ? 18.559 23.703 -13.149 1.00 38.75 105 ILE A CA 1
ATOM 799 C C . ILE A 1 105 ? 18.658 24.570 -14.416 1.00 38.75 105 ILE A C 1
ATOM 801 O O . ILE A 1 105 ? 19.777 24.942 -14.783 1.00 38.75 105 ILE A O 1
ATOM 805 N N . PRO A 1 106 ? 17.559 24.925 -15.106 1.00 35.50 106 PRO A N 1
ATOM 806 C CA . PRO A 1 106 ? 17.640 25.946 -16.137 1.00 35.50 106 PRO A CA 1
ATOM 807 C C . PRO A 1 106 ? 17.891 27.301 -15.467 1.00 35.50 106 PRO A C 1
ATOM 809 O O . PRO A 1 106 ? 17.073 27.787 -14.686 1.00 35.50 106 PRO A O 1
ATOM 812 N N . ALA A 1 107 ? 19.040 27.901 -15.773 1.00 45.62 107 ALA A N 1
ATOM 813 C CA . ALA A 1 107 ? 19.339 29.277 -15.413 1.00 45.62 107 ALA A CA 1
ATOM 814 C C . ALA A 1 107 ? 18.484 30.244 -16.246 1.00 45.62 107 ALA A C 1
ATOM 816 O O . ALA A 1 107 ? 18.330 30.076 -17.460 1.00 45.62 107 ALA A O 1
ATOM 817 N N . LYS A 1 108 ? 18.000 31.295 -15.590 1.00 42.44 108 LYS A N 1
ATOM 818 C CA . LYS A 1 108 ? 17.898 32.618 -16.195 1.00 42.44 108 LYS A CA 1
ATOM 819 C C . LYS A 1 108 ? 18.745 33.574 -15.379 1.00 42.44 108 LYS A C 1
ATOM 821 O O . LYS A 1 108 ? 18.681 33.464 -14.136 1.00 42.44 108 LYS A O 1
#

Foldseek 3Di:
DFDWDWDDDPNDIDTLDGGDDDQFDWDDWDWADQPPPPHTWIWTWTQHPVNQATKTWIWDRPPRDTDTDDIDDGFAWDDWDQCPDDVRRIDIDGDDDPPDDPPDDDDD

Secondary structure (DSSP, 8-state):
---EEEEEETTEEEEEEE----SSEEEEEEEE-SSSSSSPEEEEEEEPTTSS-EEEEEEEE-SSSEEEEEEPPSB-EEEEEE--SSSS-EEEEE-S-------PPPP-

pLDDT: mean 80.27, std 16.28, range [33.69, 95.38]